Protein AF-A0A916W2L7-F1 (afdb_monomer_lite)

Secondary structure (DSSP, 8-state):
------HHHHHHHHHHHTTTS-EEHHHHHHHHHHHTT-S--HHHHHHHHHHHHHTT--EE-

Organism: NCBI:txid2029865

Sequence (61 aa):
MNSEQTVAQSVRDEVVSHERMILKLQKSAEKIAKDHHCVNDNLIKLALLKKSAEAQLIVQL

Structure (mmCIF, N/CA/C/O backbone):
data_AF-A0A916W2L7-F1
#
_entry.id   AF-A0A916W2L7-F1
#
loop_
_atom_site.group_PDB
_atom_site.id
_atom_site.type_symbol
_atom_site.label_atom_id
_atom_site.label_alt_id
_atom_site.label_comp_id
_atom_site.label_asym_id
_atom_site.label_entity_id
_atom_site.label_seq_id
_atom_site.pdbx_PDB_ins_code
_atom_site.Cartn_x
_atom_site.Cartn_y
_atom_site.Cartn_z
_atom_site.occupancy
_atom_site.B_iso_or_equiv
_atom_site.auth_seq_id
_atom_site.auth_comp_id
_atom_site.auth_asym_id
_atom_site.auth_atom_id
_atom_site.pdbx_PDB_model_num
ATOM 1 N N . MET A 1 1 ? -5.194 -17.626 -16.071 1.00 40.09 1 MET A N 1
ATOM 2 C CA . MET A 1 1 ? -5.128 -16.237 -16.565 1.00 40.09 1 MET A CA 1
ATOM 3 C C . MET A 1 1 ? -4.458 -15.416 -15.478 1.00 40.09 1 MET A C 1
ATOM 5 O O . MET A 1 1 ? -5.101 -15.151 -14.473 1.00 40.09 1 MET A O 1
ATOM 9 N N . ASN A 1 2 ? -3.163 -15.118 -15.616 1.00 44.91 2 ASN A N 1
ATOM 10 C CA . ASN A 1 2 ? -2.504 -14.137 -14.751 1.00 44.91 2 ASN A CA 1
ATOM 11 C C . ASN A 1 2 ? -2.981 -12.770 -15.225 1.00 44.91 2 ASN A C 1
ATOM 13 O O . ASN A 1 2 ? -2.399 -12.197 -16.139 1.00 44.91 2 ASN A O 1
ATOM 17 N N . SER A 1 3 ? -4.108 -12.313 -14.687 1.00 53.03 3 SER A N 1
ATOM 18 C CA . SER A 1 3 ? -4.510 -10.924 -14.847 1.00 53.03 3 SER A CA 1
ATOM 19 C C . SER A 1 3 ? -3.405 -10.095 -14.215 1.00 53.03 3 SER A C 1
ATOM 21 O O . SER A 1 3 ? -3.198 -10.192 -13.007 1.00 53.03 3 SER A O 1
ATOM 23 N N . GLU A 1 4 ? -2.659 -9.354 -15.029 1.00 63.94 4 GLU A N 1
ATOM 24 C CA . GLU A 1 4 ? -1.702 -8.360 -14.557 1.00 63.94 4 GLU A CA 1
ATOM 25 C C . GLU A 1 4 ? -2.479 -7.410 -13.641 1.00 63.94 4 GLU A C 1
ATOM 27 O O . GLU A 1 4 ? -3.252 -6.567 -14.101 1.00 63.94 4 GLU A O 1
ATOM 32 N N . GLN A 1 5 ? -2.392 -7.629 -12.324 1.00 70.06 5 GLN A N 1
ATOM 33 C CA . GLN A 1 5 ? -3.018 -6.732 -11.367 1.00 70.06 5 GLN A CA 1
ATOM 34 C C . GLN A 1 5 ? -2.403 -5.362 -11.614 1.00 70.06 5 GLN A C 1
ATOM 36 O O . GLN A 1 5 ? -1.198 -5.230 -11.783 1.00 70.06 5 GLN A O 1
ATOM 41 N N . THR A 1 6 ? -3.222 -4.325 -11.695 1.00 82.56 6 THR A N 1
ATOM 42 C CA . THR A 1 6 ? -2.673 -2.973 -11.800 1.00 82.56 6 THR A CA 1
ATOM 43 C C . THR A 1 6 ? -2.195 -2.524 -10.421 1.00 82.56 6 THR A C 1
ATOM 45 O O . THR A 1 6 ? -2.753 -2.943 -9.405 1.00 82.56 6 THR A O 1
ATOM 48 N N . VAL A 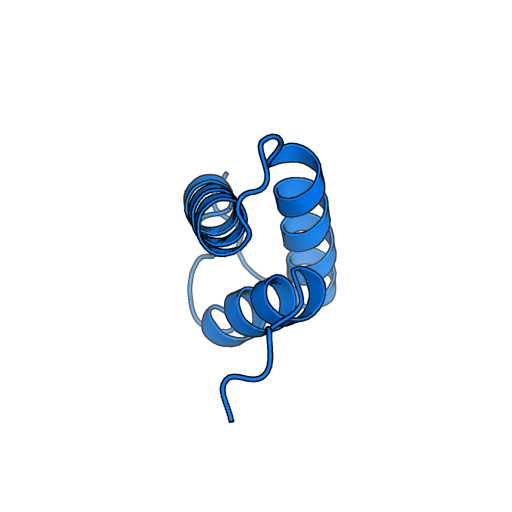1 7 ? -1.228 -1.603 -10.359 1.00 80.62 7 VAL A N 1
ATOM 49 C CA . VAL A 1 7 ? -0.798 -0.964 -9.095 1.00 80.62 7 VAL A CA 1
ATOM 50 C C . VAL A 1 7 ? -2.010 -0.448 -8.305 1.00 80.62 7 VAL A C 1
ATOM 52 O O . VAL A 1 7 ? -2.108 -0.641 -7.097 1.00 80.62 7 VAL A O 1
ATOM 55 N N . ALA A 1 8 ? -2.994 0.142 -8.992 1.00 79.75 8 ALA A N 1
ATOM 56 C CA . ALA A 1 8 ? -4.229 0.637 -8.384 1.00 79.75 8 ALA A CA 1
ATOM 57 C C . ALA A 1 8 ? -5.138 -0.468 -7.811 1.00 79.75 8 ALA A C 1
ATOM 59 O O . ALA A 1 8 ? -5.976 -0.194 -6.948 1.00 79.75 8 ALA A O 1
ATOM 60 N N . GLN A 1 9 ? -5.027 -1.696 -8.314 1.00 82.75 9 GLN A N 1
ATOM 61 C CA . GLN A 1 9 ? -5.724 -2.870 -7.791 1.00 82.75 9 GLN A CA 1
ATOM 62 C C . GLN A 1 9 ? -5.006 -3.395 -6.554 1.00 82.75 9 GLN A C 1
ATOM 64 O O . GLN A 1 9 ? -5.637 -3.504 -5.512 1.00 82.75 9 GLN A O 1
ATOM 69 N N . SER A 1 10 ? -3.683 -3.559 -6.613 1.00 85.12 10 SER A N 1
ATOM 70 C CA . SER A 1 10 ? -2.890 -3.983 -5.454 1.00 85.12 10 SER A CA 1
ATOM 71 C C . SER A 1 10 ? -2.987 -3.004 -4.283 1.00 85.12 10 SER A C 1
ATOM 73 O O . SER A 1 10 ? -3.101 -3.434 -3.143 1.00 85.12 10 SER A O 1
ATOM 75 N N . VAL A 1 11 ? -3.026 -1.692 -4.541 1.00 83.88 11 VAL A N 1
ATOM 76 C CA . VAL A 1 11 ? -3.263 -0.676 -3.497 1.00 83.88 11 VAL A CA 1
ATOM 77 C C . VAL A 1 11 ? -4.638 -0.851 -2.849 1.00 83.88 11 VAL A C 1
ATOM 79 O O . VAL A 1 11 ? -4.753 -0.744 -1.631 1.00 83.88 11 VAL A O 1
ATOM 82 N N . ARG A 1 12 ? -5.684 -1.126 -3.637 1.00 84.38 12 ARG A N 1
ATOM 83 C CA . ARG A 1 12 ? -7.032 -1.367 -3.102 1.00 84.38 12 ARG A CA 1
ATOM 84 C C . ARG A 1 12 ? -7.090 -2.655 -2.292 1.00 84.38 12 ARG A C 1
ATOM 86 O O . ARG A 1 12 ? -7.596 -2.621 -1.177 1.00 84.38 12 ARG A O 1
ATOM 93 N N . ASP A 1 13 ? -6.549 -3.742 -2.825 1.00 85.62 13 ASP A N 1
ATOM 94 C CA . ASP A 1 13 ? -6.550 -5.050 -2.169 1.00 85.62 13 ASP A CA 1
ATOM 95 C C . ASP A 1 13 ? -5.780 -4.995 -0.843 1.00 85.62 13 ASP A C 1
ATOM 97 O O . ASP A 1 13 ? -6.239 -5.520 0.169 1.00 85.62 13 ASP A O 1
ATOM 101 N N . GLU A 1 14 ? -4.647 -4.291 -0.813 1.00 83.19 14 GLU A N 1
ATOM 102 C CA . GLU A 1 14 ? -3.841 -4.119 0.395 1.00 83.19 14 GLU A CA 1
ATOM 103 C C . GLU A 1 14 ? -4.571 -3.265 1.450 1.00 83.19 14 GLU A C 1
ATOM 105 O O . GLU A 1 14 ? -4.549 -3.616 2.627 1.00 83.19 14 GLU A O 1
ATOM 110 N N . VAL A 1 15 ? -5.278 -2.199 1.052 1.00 83.25 15 VAL A N 1
ATOM 111 C CA . VAL A 1 15 ? -6.108 -1.381 1.963 1.00 83.25 15 VAL A CA 1
ATOM 112 C C . VAL A 1 15 ? -7.281 -2.193 2.518 1.00 83.25 15 VAL A C 1
ATOM 114 O O . VAL A 1 15 ? -7.488 -2.205 3.727 1.00 83.25 15 VAL A O 1
ATOM 117 N N . VAL A 1 16 ? -8.005 -2.927 1.667 1.00 84.31 16 VAL A N 1
ATOM 118 C CA . VAL A 1 16 ? -9.129 -3.787 2.082 1.00 84.31 16 VAL A CA 1
ATOM 119 C C . VAL A 1 16 ? -8.653 -4.907 3.010 1.00 84.31 16 VAL A C 1
ATOM 121 O O . VAL A 1 16 ? -9.279 -5.180 4.032 1.00 84.31 16 VAL A O 1
ATOM 124 N N . SER A 1 17 ? -7.506 -5.523 2.717 1.00 81.94 17 SER A N 1
ATOM 125 C CA . SER A 1 17 ? -6.923 -6.562 3.573 1.00 81.94 17 SER A CA 1
ATOM 126 C C . SER A 1 17 ? -6.529 -6.046 4.961 1.00 81.94 17 SER A C 1
ATOM 128 O O . SER A 1 17 ? -6.395 -6.850 5.884 1.00 81.94 17 SER A O 1
ATOM 130 N N . HIS A 1 18 ? -6.342 -4.734 5.121 1.00 80.31 18 HIS A N 1
ATOM 131 C CA . HIS A 1 18 ? -6.006 -4.092 6.389 1.00 80.31 18 HIS A CA 1
ATOM 132 C C . HIS A 1 18 ? -7.185 -3.315 6.982 1.00 80.31 18 HIS A C 1
ATOM 134 O O . HIS A 1 18 ? -6.987 -2.533 7.902 1.00 80.31 18 HIS A O 1
ATOM 140 N N . GLU A 1 19 ? -8.423 -3.563 6.545 1.00 71.25 19 GLU A N 1
ATOM 141 C CA . GLU A 1 19 ? -9.591 -2.854 7.087 1.00 71.25 19 GLU A CA 1
ATOM 142 C C . GLU A 1 19 ? -9.746 -3.028 8.612 1.00 71.25 19 GLU A C 1
ATOM 144 O O . GLU A 1 19 ? -10.226 -2.148 9.321 1.00 71.25 19 GLU A O 1
ATOM 149 N N . ARG A 1 20 ? -9.279 -4.165 9.140 1.00 70.94 20 ARG A N 1
ATOM 150 C CA . ARG A 1 20 ? -9.337 -4.518 10.569 1.00 70.94 20 ARG A CA 1
ATOM 151 C C . ARG A 1 20 ? -7.968 -4.549 11.253 1.00 70.94 20 ARG A C 1
ATOM 153 O O . ARG A 1 20 ? -7.861 -5.030 12.379 1.00 70.94 20 ARG A O 1
ATOM 160 N N . MET A 1 21 ? -6.912 -4.099 10.574 1.00 76.44 21 MET A N 1
ATOM 161 C CA . MET A 1 21 ? -5.528 -4.166 11.051 1.00 76.44 21 MET A CA 1
ATOM 162 C C . MET A 1 21 ? -4.780 -2.863 10.766 1.00 76.44 21 MET A C 1
ATOM 164 O O . MET A 1 21 ? -5.188 -2.050 9.950 1.00 76.44 21 MET A O 1
ATOM 168 N N . ILE A 1 22 ? -3.653 -2.653 11.441 1.00 80.00 22 ILE A N 1
ATOM 169 C CA . ILE A 1 22 ? -2.815 -1.480 11.189 1.00 80.00 22 ILE A CA 1
ATOM 170 C C . ILE A 1 22 ? -2.114 -1.647 9.835 1.00 80.00 22 ILE A C 1
ATOM 172 O O . ILE A 1 22 ? -1.362 -2.607 9.640 1.00 80.00 22 ILE A O 1
ATOM 176 N N . LEU A 1 23 ? -2.330 -0.705 8.916 1.00 81.19 23 LEU A N 1
ATOM 177 C CA . LEU A 1 23 ? -1.652 -0.678 7.621 1.00 81.19 23 LEU A CA 1
ATOM 178 C C . LEU A 1 23 ? -0.233 -0.124 7.801 1.00 81.19 23 LEU A C 1
ATOM 180 O O . LEU A 1 23 ? -0.058 1.040 8.158 1.00 81.19 23 LEU A O 1
ATOM 184 N N . LYS A 1 24 ? 0.789 -0.942 7.529 1.00 86.25 24 LYS A N 1
ATOM 185 C CA . LYS A 1 24 ? 2.199 -0.517 7.571 1.00 86.25 24 LYS A CA 1
ATOM 186 C C . LYS A 1 24 ? 2.579 0.136 6.249 1.00 86.25 24 LYS A C 1
ATOM 188 O O . LYS A 1 24 ? 3.016 -0.553 5.327 1.00 86.25 24 LYS A O 1
ATOM 193 N N . LEU A 1 25 ? 2.420 1.456 6.163 1.00 83.06 25 LEU A N 1
ATOM 194 C CA . LEU A 1 25 ? 2.469 2.209 4.909 1.00 83.06 25 LEU A CA 1
ATOM 195 C C . LEU A 1 25 ? 3.753 1.953 4.117 1.00 83.06 25 LEU A C 1
ATOM 197 O O . LEU A 1 25 ? 3.691 1.628 2.933 1.00 83.06 25 LEU A O 1
ATOM 201 N N . GLN A 1 26 ? 4.909 2.057 4.773 1.00 83.75 26 GLN A N 1
ATOM 202 C CA . GLN A 1 26 ? 6.196 1.868 4.114 1.00 83.75 26 GLN A CA 1
ATOM 203 C C . GLN A 1 26 ? 6.368 0.440 3.582 1.00 83.75 26 GLN A C 1
ATOM 205 O O . GLN A 1 26 ? 6.705 0.254 2.415 1.00 83.75 26 GLN A O 1
ATOM 210 N N . LYS A 1 27 ? 6.049 -0.570 4.398 1.00 86.56 27 LYS A N 1
ATOM 211 C CA . LYS A 1 27 ? 6.192 -1.979 4.012 1.00 86.56 27 LYS A CA 1
ATOM 212 C C . LYS A 1 27 ? 5.230 -2.368 2.886 1.00 86.56 27 LYS A C 1
ATOM 214 O O . LYS A 1 27 ? 5.622 -3.082 1.966 1.00 86.56 27 LYS A O 1
ATOM 219 N N . SER A 1 28 ? 3.984 -1.904 2.952 1.00 86.81 28 SER A N 1
ATOM 220 C CA . SER A 1 28 ? 2.980 -2.153 1.916 1.00 86.81 28 SER A CA 1
ATOM 221 C C . SER A 1 28 ? 3.335 -1.439 0.610 1.00 86.81 28 SER A C 1
ATOM 223 O O . SER A 1 28 ? 3.197 -2.028 -0.460 1.00 86.81 28 SER A O 1
ATOM 225 N N . ALA A 1 29 ? 3.865 -0.215 0.673 1.00 87.00 29 ALA A N 1
ATOM 226 C CA . ALA A 1 29 ? 4.314 0.502 -0.517 1.00 87.00 29 ALA A CA 1
ATOM 227 C C . ALA A 1 29 ? 5.518 -0.170 -1.188 1.00 87.00 29 ALA A C 1
ATOM 229 O O . ALA A 1 29 ? 5.496 -0.364 -2.399 1.00 87.00 29 ALA A O 1
ATOM 230 N N . GLU A 1 30 ? 6.529 -0.576 -0.416 1.00 88.44 30 GLU A N 1
ATOM 231 C CA . GLU A 1 30 ? 7.705 -1.295 -0.926 1.00 88.44 30 GLU A CA 1
ATOM 232 C C . GLU A 1 30 ? 7.320 -2.640 -1.556 1.00 88.44 30 GLU A C 1
ATOM 234 O O . GLU A 1 30 ? 7.826 -2.996 -2.620 1.00 88.44 30 GLU A O 1
ATOM 239 N N . LYS A 1 31 ? 6.389 -3.372 -0.931 1.00 87.81 31 LYS A N 1
ATOM 240 C CA . LYS A 1 31 ? 5.859 -4.637 -1.456 1.00 87.81 31 LYS A CA 1
ATOM 241 C C . LYS A 1 31 ? 5.188 -4.434 -2.816 1.00 87.81 31 LYS A C 1
ATOM 243 O O . LYS A 1 31 ? 5.579 -5.076 -3.782 1.00 87.81 31 LYS A O 1
ATOM 248 N N . ILE A 1 32 ? 4.247 -3.492 -2.911 1.00 86.25 32 ILE A N 1
ATOM 249 C CA . ILE A 1 32 ? 3.551 -3.186 -4.170 1.00 86.25 32 ILE A CA 1
ATOM 250 C C . ILE A 1 32 ? 4.546 -2.668 -5.219 1.00 86.25 32 ILE A C 1
ATOM 252 O O . ILE A 1 32 ? 4.486 -3.073 -6.374 1.00 86.25 32 ILE A O 1
ATOM 256 N N . ALA A 1 33 ? 5.498 -1.813 -4.840 1.00 87.81 33 ALA A N 1
ATOM 257 C CA . ALA A 1 33 ? 6.515 -1.322 -5.765 1.00 87.81 33 ALA A CA 1
ATOM 258 C C . ALA A 1 33 ? 7.348 -2.470 -6.349 1.00 87.81 33 ALA A C 1
ATOM 260 O O . ALA A 1 33 ? 7.586 -2.506 -7.555 1.00 87.81 33 ALA A O 1
ATOM 261 N N . LYS A 1 34 ? 7.737 -3.437 -5.513 1.00 87.00 34 LYS A N 1
ATOM 262 C CA . LYS A 1 34 ? 8.485 -4.622 -5.935 1.00 87.00 34 LYS A CA 1
ATOM 263 C C . LYS A 1 34 ? 7.667 -5.526 -6.855 1.00 87.00 34 LYS A C 1
ATOM 265 O O . LYS A 1 34 ? 8.186 -5.938 -7.888 1.00 87.00 34 LYS A O 1
ATOM 270 N N . ASP A 1 35 ? 6.409 -5.788 -6.511 1.00 86.81 35 ASP A N 1
ATOM 271 C CA . ASP A 1 35 ? 5.516 -6.652 -7.295 1.00 86.81 35 ASP A CA 1
ATOM 272 C C . ASP A 1 35 ? 5.248 -6.073 -8.699 1.00 86.81 35 ASP A C 1
ATOM 274 O O . ASP A 1 35 ? 5.116 -6.819 -9.668 1.00 86.81 35 ASP A O 1
ATOM 278 N N . HIS A 1 36 ? 5.251 -4.740 -8.826 1.00 83.19 36 HIS A N 1
ATOM 279 C CA . HIS A 1 36 ? 5.021 -4.016 -10.085 1.00 83.19 36 HIS A CA 1
ATOM 280 C C . HIS A 1 36 ? 6.293 -3.464 -10.744 1.00 83.19 36 HIS A C 1
ATOM 282 O O . HIS A 1 36 ? 6.195 -2.657 -11.667 1.00 83.19 36 HIS A O 1
ATOM 288 N N . HIS A 1 37 ? 7.486 -3.850 -10.277 1.00 82.56 37 HIS A N 1
ATOM 289 C CA . HIS A 1 37 ? 8.782 -3.344 -10.765 1.00 82.56 37 HIS A CA 1
ATOM 290 C C . HIS A 1 37 ? 8.877 -1.804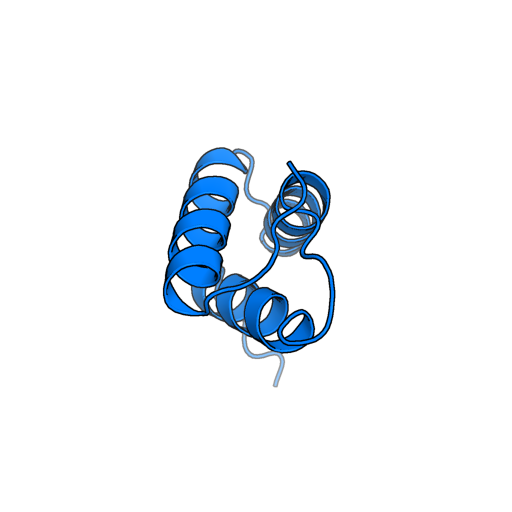 -10.833 1.00 82.56 37 HIS A C 1
ATOM 292 O O . HIS A 1 37 ? 9.532 -1.229 -11.706 1.00 82.56 37 HIS A O 1
ATOM 298 N N . CYS A 1 38 ? 8.221 -1.112 -9.903 1.00 80.56 38 CYS A N 1
ATOM 299 C CA . CYS A 1 38 ? 8.254 0.338 -9.794 1.00 80.56 38 CYS A CA 1
ATOM 300 C C . CYS A 1 38 ? 9.502 0.785 -9.024 1.00 80.56 38 CYS A C 1
ATOM 302 O O . CYS A 1 38 ? 9.719 0.394 -7.881 1.00 80.56 38 CYS A O 1
ATOM 304 N N . VAL A 1 39 ? 10.298 1.662 -9.638 1.00 77.12 39 VAL A N 1
ATOM 305 C CA . VAL A 1 39 ? 11.517 2.229 -9.027 1.00 77.12 39 VAL A CA 1
ATOM 306 C C . VAL A 1 39 ? 11.188 3.272 -7.948 1.00 77.12 39 VAL A C 1
ATOM 308 O O . VAL A 1 39 ? 12.006 3.541 -7.075 1.00 77.12 39 VAL A O 1
ATOM 311 N N . ASN A 1 40 ? 9.991 3.867 -7.997 1.00 79.50 40 ASN A N 1
ATOM 312 C CA . ASN A 1 40 ? 9.561 4.921 -7.083 1.00 79.50 40 ASN A CA 1
ATOM 313 C C . ASN A 1 40 ? 8.279 4.513 -6.345 1.00 79.50 40 ASN A C 1
ATOM 315 O O . ASN A 1 40 ? 7.200 4.444 -6.936 1.00 79.50 40 ASN A O 1
ATOM 319 N N . ASP A 1 41 ? 8.397 4.280 -5.041 1.00 83.50 41 ASP A N 1
ATOM 320 C CA . ASP A 1 41 ? 7.308 3.908 -4.139 1.00 83.50 41 ASP A CA 1
ATOM 321 C C . ASP A 1 41 ? 6.561 5.123 -3.564 1.00 83.50 41 ASP A C 1
ATOM 323 O O . ASP A 1 41 ? 5.504 4.955 -2.959 1.00 83.50 41 ASP A O 1
ATOM 327 N N . ASN A 1 42 ? 7.031 6.359 -3.783 1.00 84.56 42 ASN A N 1
ATOM 328 C CA . ASN A 1 42 ? 6.403 7.558 -3.209 1.00 84.56 42 ASN A CA 1
ATOM 329 C C . ASN A 1 42 ? 4.971 7.775 -3.714 1.00 84.56 42 ASN A C 1
ATOM 331 O O . ASN A 1 42 ? 4.085 8.139 -2.940 1.00 84.56 42 ASN A O 1
ATOM 335 N N . LEU A 1 43 ? 4.716 7.517 -5.001 1.00 84.06 43 LEU A N 1
ATOM 336 C CA . LEU A 1 43 ? 3.364 7.605 -5.565 1.00 84.06 43 LEU A CA 1
ATOM 337 C C . LEU A 1 43 ? 2.444 6.518 -4.991 1.00 84.06 43 LEU A C 1
ATOM 339 O O . LEU A 1 43 ? 1.258 6.761 -4.777 1.00 84.06 43 LEU A O 1
ATOM 343 N N . ILE A 1 44 ? 3.002 5.346 -4.684 1.00 85.25 44 ILE A N 1
ATOM 344 C CA . ILE A 1 44 ? 2.279 4.229 -4.071 1.00 85.25 44 ILE A CA 1
ATOM 345 C C . ILE A 1 44 ? 1.975 4.547 -2.603 1.00 85.25 44 ILE A C 1
ATOM 347 O O . ILE A 1 44 ? 0.844 4.348 -2.166 1.00 85.25 44 ILE A O 1
ATOM 351 N N . LYS A 1 45 ? 2.928 5.130 -1.864 1.00 87.06 45 LYS A N 1
ATOM 352 C CA . LYS A 1 45 ? 2.720 5.654 -0.504 1.00 87.06 45 LYS A CA 1
ATOM 353 C C . LYS A 1 45 ? 1.591 6.676 -0.468 1.00 87.06 45 LYS A C 1
ATOM 355 O O . LYS A 1 45 ? 0.687 6.541 0.349 1.00 87.06 45 LYS A O 1
ATOM 360 N N . LEU A 1 46 ? 1.599 7.658 -1.372 1.00 86.12 46 LEU A N 1
ATOM 361 C CA . LEU A 1 46 ? 0.533 8.662 -1.463 1.00 86.12 46 LEU A CA 1
ATOM 362 C C . LEU A 1 46 ? -0.825 8.029 -1.790 1.00 86.12 46 LEU A C 1
ATOM 364 O O . LEU A 1 46 ? -1.834 8.399 -1.191 1.00 86.12 46 LEU A O 1
ATOM 368 N N . ALA A 1 47 ? -0.859 7.057 -2.705 1.00 86.44 47 ALA A N 1
ATOM 369 C CA . ALA A 1 47 ? -2.085 6.349 -3.058 1.00 86.44 47 ALA A CA 1
ATOM 370 C C . ALA A 1 47 ? -2.639 5.528 -1.880 1.00 86.44 47 ALA A C 1
ATOM 372 O O . ALA A 1 47 ? -3.833 5.617 -1.589 1.00 86.44 47 ALA A O 1
ATOM 373 N N . LEU A 1 48 ? -1.779 4.785 -1.174 1.00 86.19 48 LEU A N 1
ATOM 374 C CA . LEU A 1 48 ? -2.134 4.041 0.038 1.00 86.19 48 LEU A CA 1
ATOM 375 C C . LEU A 1 48 ? -2.617 4.979 1.143 1.00 86.19 48 LEU A C 1
ATOM 377 O O . LEU A 1 48 ? -3.630 4.693 1.773 1.00 86.19 48 LEU A O 1
ATOM 381 N N . LEU A 1 49 ? -1.948 6.114 1.353 1.00 85.81 49 LEU A N 1
ATOM 382 C 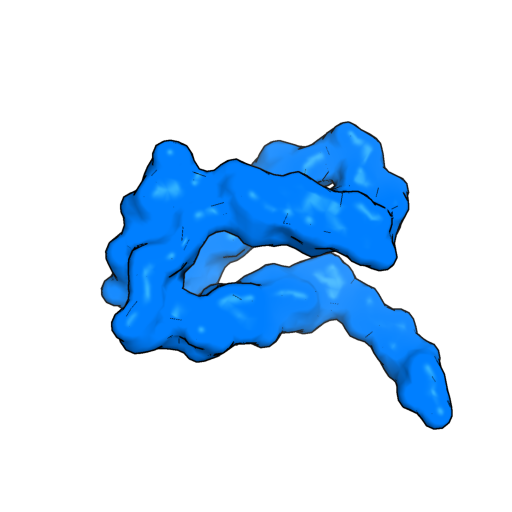CA . LEU A 1 49 ? -2.316 7.100 2.369 1.00 85.81 49 LEU A CA 1
ATOM 383 C C . LEU A 1 49 ? -3.678 7.737 2.070 1.00 85.81 49 LEU A C 1
ATOM 385 O O . LEU A 1 49 ? -4.528 7.840 2.949 1.00 85.81 49 LEU A O 1
ATOM 389 N N . LYS A 1 50 ? -3.933 8.097 0.808 1.00 86.62 50 LYS A N 1
ATOM 390 C CA . LYS A 1 50 ? -5.233 8.636 0.394 1.00 86.62 50 LYS A CA 1
ATOM 391 C C . LYS A 1 50 ? -6.352 7.607 0.561 1.00 86.62 50 LYS A C 1
ATOM 393 O O . LYS A 1 50 ? -7.412 7.935 1.083 1.00 86.62 50 LYS A O 1
ATO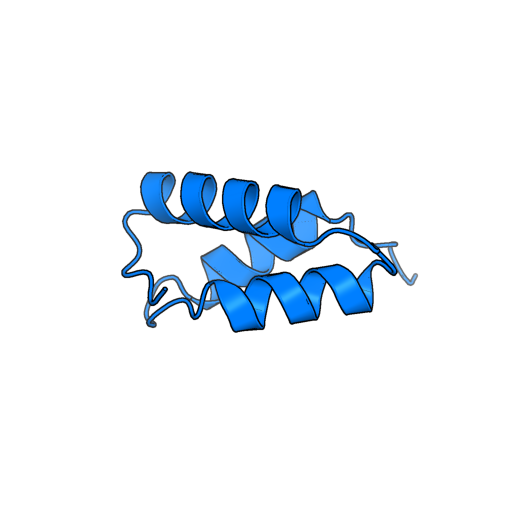M 398 N N . LYS A 1 51 ? -6.118 6.359 0.146 1.00 84.44 51 LYS A N 1
ATOM 399 C CA . LYS A 1 51 ? -7.124 5.290 0.228 1.00 84.44 51 LYS A CA 1
ATOM 400 C C . LYS A 1 51 ? -7.392 4.826 1.656 1.00 84.44 51 LYS A C 1
ATOM 402 O O . LYS A 1 51 ? -8.541 4.577 1.995 1.00 84.44 51 LYS A O 1
ATOM 407 N N . SER A 1 52 ? -6.366 4.761 2.497 1.00 83.50 52 SER A N 1
ATOM 408 C CA . SER A 1 52 ? -6.526 4.473 3.926 1.00 83.50 52 SER A CA 1
ATOM 409 C C . SER A 1 52 ? -7.250 5.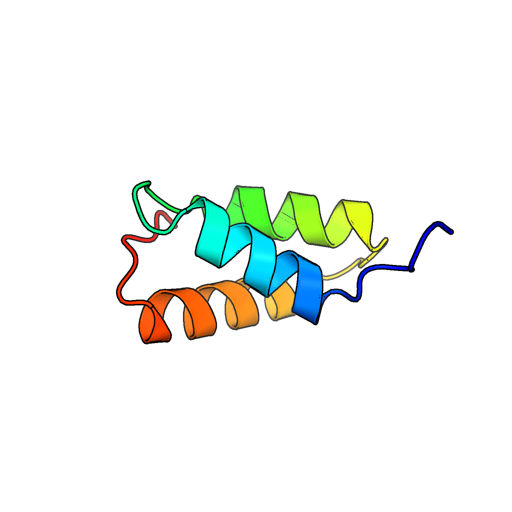596 4.667 1.00 83.50 52 SER A C 1
ATOM 411 O O . SER A 1 52 ? -8.086 5.298 5.513 1.00 83.50 52 SER A O 1
ATOM 413 N N . ALA A 1 53 ? -7.018 6.865 4.308 1.00 82.88 53 ALA A N 1
ATOM 414 C CA . ALA A 1 53 ? -7.786 7.989 4.843 1.00 82.88 53 ALA A CA 1
ATOM 415 C C . ALA A 1 53 ? -9.270 7.932 4.433 1.00 82.88 53 ALA A C 1
ATOM 417 O O . ALA A 1 53 ? -10.141 8.132 5.276 1.00 82.88 53 ALA A O 1
ATOM 418 N N . GLU A 1 54 ? -9.571 7.608 3.168 1.00 83.56 54 GLU A N 1
ATOM 419 C CA . GLU A 1 54 ? -10.949 7.381 2.692 1.00 83.56 54 GLU A CA 1
ATOM 420 C C . GLU A 1 54 ? -11.631 6.211 3.428 1.00 83.56 54 GLU A C 1
ATOM 422 O O . GLU A 1 54 ? -12.818 6.286 3.734 1.00 83.56 54 GLU A O 1
ATOM 427 N N . ALA A 1 55 ? -10.877 5.153 3.739 1.00 78.62 55 ALA A N 1
ATOM 428 C CA . ALA A 1 55 ? -11.356 3.959 4.435 1.00 78.62 55 ALA A CA 1
ATOM 429 C C . ALA A 1 55 ? -11.280 4.046 5.976 1.00 78.62 55 ALA A C 1
ATOM 431 O O . ALA A 1 55 ? -11.571 3.062 6.649 1.00 78.62 55 ALA A O 1
ATOM 432 N N . GLN A 1 56 ? -10.899 5.201 6.542 1.00 78.00 56 GLN A N 1
ATOM 433 C CA . GLN A 1 56 ? -10.747 5.426 7.991 1.00 78.00 56 GLN A CA 1
ATOM 434 C C . GLN A 1 56 ? -9.818 4.418 8.699 1.00 78.00 56 GLN A C 1
ATOM 436 O O . GLN A 1 56 ? -10.043 4.044 9.851 1.00 78.00 56 GLN A O 1
ATOM 441 N N . LEU A 1 57 ? -8.753 3.977 8.024 1.00 78.50 57 LEU A N 1
ATOM 442 C CA . LEU A 1 57 ? -7.815 3.001 8.578 1.00 78.50 57 LEU A CA 1
ATOM 443 C C . LEU A 1 57 ? -6.754 3.644 9.463 1.00 78.50 57 LEU A C 1
ATOM 445 O O . LEU A 1 57 ? -6.288 4.757 9.218 1.00 78.50 57 LEU A O 1
ATOM 449 N N . ILE A 1 58 ? -6.303 2.880 10.457 1.00 74.56 58 ILE A N 1
ATOM 450 C CA . ILE A 1 58 ? -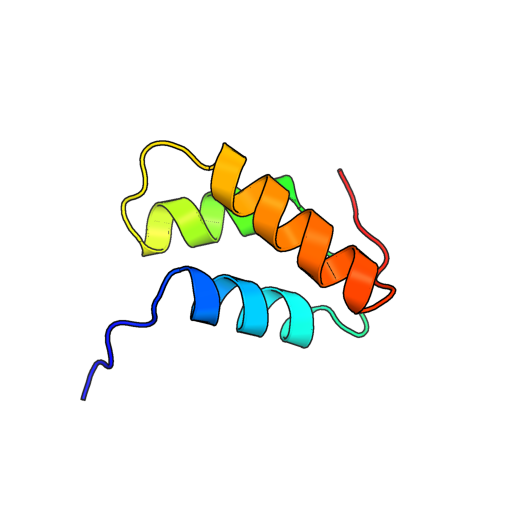5.151 3.245 11.277 1.00 74.56 58 ILE A CA 1
ATOM 451 C C . ILE A 1 58 ? -3.883 2.917 10.487 1.00 74.56 58 ILE A C 1
ATOM 453 O O . ILE A 1 58 ? -3.554 1.752 10.249 1.00 74.56 58 ILE A O 1
ATOM 457 N N . VAL A 1 59 ? -3.169 3.964 10.083 1.00 76.19 59 VAL A N 1
ATOM 458 C CA . VAL A 1 59 ? -1.924 3.863 9.320 1.00 76.19 59 VAL A CA 1
ATOM 459 C C . VAL A 1 59 ? -0.733 3.988 10.260 1.00 76.19 59 VAL A C 1
ATOM 461 O O . VAL A 1 59 ? -0.651 4.924 11.054 1.00 76.19 59 VAL A O 1
ATOM 464 N N . GLN A 1 60 ? 0.213 3.063 10.138 1.00 77.06 60 GLN A N 1
ATOM 465 C CA . GLN A 1 60 ? 1.533 3.168 10.745 1.00 77.06 60 GLN A CA 1
ATOM 466 C C . GLN A 1 60 ? 2.520 3.659 9.685 1.00 77.06 60 GLN A C 1
ATOM 468 O O . GLN A 1 60 ? 2.702 3.000 8.655 1.00 77.06 60 GLN A O 1
ATOM 473 N N . LEU A 1 61 ? 3.098 4.834 9.951 1.00 71.12 61 LEU A N 1
ATOM 474 C CA . LEU A 1 61 ? 4.136 5.469 9.138 1.00 71.12 61 LEU A CA 1
ATOM 475 C C . LEU A 1 61 ? 5.443 4.675 9.203 1.00 71.12 61 LEU A C 1
ATOM 477 O O . LEU A 1 61 ? 5.834 4.283 10.328 1.00 71.12 61 LEU A O 1
#

Foldseek 3Di:
DPPPQDLLRLLVVLLVVCLPHERALVVSLVVSCVSVVNPDSVVVSVSNVVVCVVSVHHYDD

Radius of gyration: 10.95 Å; chains: 1; bounding box: 23×25×28 Å

pLDDT: mean 80.23, std 9.32, range [40.09, 88.44]